Protein AF-A0A5C5ZM32-F1 (afdb_monomer_lite)

Organism: NCBI:txid2714738

Secondary structure (DSSP, 8-state):
--HHHHHHHHHSHHHHHHHHHHHHHHHHS-HHHHHHHHHHHHHHHHHHHHHHHHHH-TT--HHHHHHHHHHHHHHH----HHHHHHHHHHHHHT--GGGG---

Structure (mmCIF, N/CA/C/O backbone):
data_AF-A0A5C5ZM32-F1
#
_entry.id   AF-A0A5C5ZM32-F1
#
loop_
_atom_site.group_PDB
_atom_site.id
_atom_site.type_symbol
_atom_site.label_atom_id
_atom_site.label_alt_id
_atom_site.label_comp_id
_atom_site.label_asym_id
_atom_site.label_entity_id
_atom_site.label_seq_id
_atom_site.pdbx_PDB_ins_code
_atom_site.Cartn_x
_atom_site.Cartn_y
_atom_site.Cartn_z
_atom_site.occupancy
_atom_site.B_iso_or_equiv
_atom_site.auth_seq_id
_atom_site.auth_comp_id
_atom_site.auth_asym_id
_atom_site.auth_atom_id
_atom_site.pdbx_PDB_model_num
ATOM 1 N N . MET A 1 1 ? 6.827 -9.391 -5.589 1.00 54.78 1 MET A N 1
ATOM 2 C CA . MET A 1 1 ? 5.687 -9.820 -6.419 1.00 54.78 1 MET A CA 1
ATOM 3 C C . MET A 1 1 ? 5.263 -11.129 -5.817 1.00 54.78 1 MET A C 1
ATOM 5 O O . MET A 1 1 ? 6.135 -11.968 -5.634 1.00 54.78 1 MET A O 1
ATOM 9 N N . HIS A 1 2 ? 4.031 -11.217 -5.334 1.00 66.81 2 HIS A N 1
ATOM 10 C CA . HIS A 1 2 ? 3.585 -12.465 -4.720 1.00 66.81 2 HIS A CA 1
ATOM 11 C C . HIS A 1 2 ? 3.529 -13.521 -5.827 1.00 66.81 2 HIS A C 1
ATOM 13 O O . HIS A 1 2 ? 3.115 -13.189 -6.938 1.00 66.81 2 HIS A O 1
ATOM 19 N N . ASP A 1 3 ? 3.967 -14.750 -5.554 1.00 72.94 3 ASP A N 1
ATOM 20 C CA . ASP A 1 3 ? 4.084 -15.811 -6.570 1.00 72.94 3 ASP A CA 1
ATOM 21 C C . ASP A 1 3 ? 2.776 -16.011 -7.355 1.00 72.94 3 ASP A C 1
ATOM 23 O O . ASP A 1 3 ? 2.780 -16.217 -8.565 1.00 72.94 3 ASP A O 1
ATOM 27 N N . HIS A 1 4 ? 1.644 -15.767 -6.697 1.00 75.94 4 HIS A N 1
ATOM 28 C CA . HIS A 1 4 ? 0.318 -15.818 -7.296 1.00 75.94 4 HIS A CA 1
ATOM 29 C C . HIS A 1 4 ? 0.059 -14.767 -8.398 1.00 75.94 4 HIS A C 1
ATOM 31 O O . HIS A 1 4 ? -0.599 -15.047 -9.397 1.00 75.94 4 HIS A O 1
ATOM 37 N N . GLU A 1 5 ? 0.594 -13.549 -8.271 1.00 75.75 5 GLU A N 1
ATOM 38 C CA . GLU A 1 5 ? 0.440 -12.506 -9.301 1.00 75.75 5 GLU A CA 1
ATOM 39 C C . GLU A 1 5 ? 1.211 -12.871 -10.579 1.00 75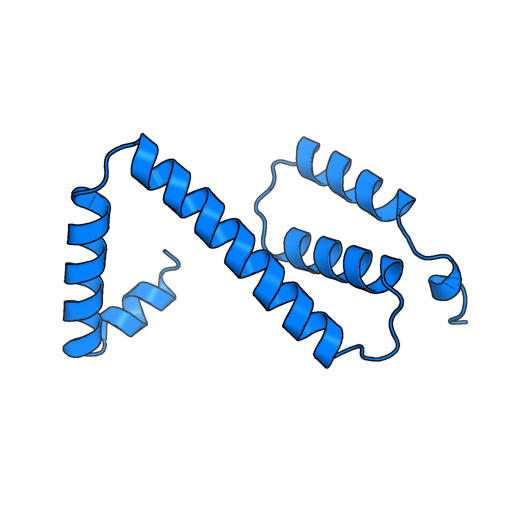.75 5 GLU A C 1
ATOM 41 O O . GLU A 1 5 ? 0.767 -12.574 -11.690 1.00 75.75 5 GLU A O 1
ATOM 46 N N . LEU A 1 6 ? 2.362 -13.535 -10.417 1.00 82.38 6 LEU A N 1
ATOM 47 C CA . LEU A 1 6 ? 3.155 -14.073 -11.520 1.00 82.38 6 LEU A CA 1
ATOM 48 C C . LEU A 1 6 ? 2.424 -15.214 -12.224 1.00 82.38 6 LEU A C 1
ATOM 50 O O . LEU A 1 6 ? 2.413 -15.253 -13.452 1.00 82.38 6 LEU A O 1
ATOM 54 N N . GLU A 1 7 ? 1.814 -16.125 -11.468 1.00 87.50 7 GLU A N 1
ATOM 55 C CA . GLU A 1 7 ? 1.013 -17.221 -12.022 1.00 87.50 7 GLU A CA 1
ATOM 56 C C . GLU A 1 7 ? -0.142 -16.690 -12.878 1.00 87.50 7 GLU A C 1
ATOM 58 O O . GLU A 1 7 ? -0.289 -17.090 -14.035 1.00 87.50 7 GLU A O 1
ATOM 63 N N . ILE A 1 8 ? -0.905 -15.721 -12.358 1.00 84.69 8 ILE A N 1
ATOM 64 C CA . ILE A 1 8 ? -2.016 -15.095 -13.089 1.00 84.69 8 ILE A CA 1
ATOM 65 C C . ILE A 1 8 ? -1.507 -14.407 -14.356 1.00 84.69 8 ILE A C 1
ATOM 67 O O . ILE A 1 8 ? -2.054 -14.630 -15.438 1.00 84.69 8 ILE A O 1
ATOM 71 N N . ALA A 1 9 ? -0.446 -13.604 -14.257 1.00 87.19 9 ALA A N 1
ATOM 72 C CA . ALA A 1 9 ? 0.116 -12.923 -15.419 1.00 87.19 9 ALA A CA 1
ATOM 73 C C . ALA A 1 9 ? 0.607 -13.922 -16.481 1.00 87.19 9 ALA A C 1
ATOM 75 O O . ALA A 1 9 ? 0.375 -13.726 -17.670 1.00 87.19 9 ALA A O 1
ATOM 76 N N . ASN A 1 10 ? 1.226 -15.030 -16.073 1.00 91.06 10 ASN A N 1
ATOM 77 C CA . ASN A 1 10 ? 1.742 -16.031 -17.004 1.00 91.06 10 ASN A CA 1
ATOM 78 C C . ASN A 1 10 ? 0.657 -16.910 -17.638 1.00 91.06 10 ASN A C 1
ATOM 80 O O . ASN A 1 10 ? 0.888 -17.456 -18.721 1.00 91.06 10 ASN A O 1
ATOM 84 N N . SER A 1 11 ? -0.523 -17.006 -17.017 1.00 93.44 11 SER A N 1
ATOM 85 C CA . SER A 1 11 ? -1.633 -17.845 -17.486 1.00 93.44 11 SER A CA 1
ATOM 86 C C . SER A 1 11 ? -2.224 -17.415 -18.837 1.00 93.44 11 SER A C 1
ATOM 88 O O . SER A 1 11 ? -2.809 -18.236 -19.541 1.00 93.44 11 SER A O 1
ATOM 90 N N . THR A 1 12 ? -2.035 -16.157 -19.256 1.00 94.88 12 THR A N 1
ATOM 91 C CA . THR A 1 12 ? -2.584 -15.626 -20.515 1.00 94.88 12 THR A CA 1
ATOM 92 C C . THR A 1 12 ? -1.525 -14.913 -21.353 1.00 94.88 12 THR A C 1
ATOM 94 O O . THR A 1 12 ? -0.528 -14.413 -20.837 1.00 94.88 12 THR A O 1
ATOM 97 N N . ALA A 1 13 ? -1.739 -14.840 -22.672 1.00 93.25 13 ALA A N 1
ATOM 98 C CA . ALA A 1 13 ? -0.857 -14.081 -23.563 1.00 93.25 13 ALA A CA 1
ATOM 99 C C . ALA A 1 13 ? -0.833 -12.586 -23.201 1.00 93.25 13 ALA A C 1
ATOM 101 O O . ALA A 1 13 ? 0.246 -12.016 -23.050 1.00 93.25 13 ALA A O 1
ATOM 102 N N . ALA A 1 14 ? -2.008 -11.992 -22.963 1.00 92.38 14 ALA A N 1
ATOM 103 C CA . ALA A 1 14 ? -2.137 -10.597 -22.547 1.00 92.38 14 ALA A CA 1
ATOM 104 C C . ALA A 1 14 ? -1.451 -10.320 -21.196 1.00 92.38 14 ALA A C 1
ATOM 106 O O . ALA A 1 14 ? -0.781 -9.302 -21.038 1.00 92.38 14 ALA A O 1
ATOM 107 N N . GLY A 1 15 ? -1.559 -11.239 -20.230 1.00 92.50 15 GLY A N 1
ATOM 108 C CA . GLY A 1 15 ? -0.891 -11.109 -18.934 1.00 92.50 15 GLY A CA 1
ATOM 109 C C . GLY A 1 15 ? 0.637 -11.118 -19.049 1.00 92.50 15 GLY A C 1
ATOM 110 O O . GLY A 1 15 ? 1.303 -10.280 -18.437 1.00 92.50 15 GLY A O 1
ATOM 111 N N . ARG A 1 16 ? 1.202 -11.997 -19.891 1.00 94.00 16 ARG A N 1
ATOM 112 C CA . ARG A 1 16 ? 2.651 -12.036 -20.160 1.00 94.00 16 ARG A CA 1
ATOM 113 C C . ARG A 1 16 ? 3.134 -10.750 -20.820 1.00 94.00 16 ARG A C 1
ATOM 115 O O . ARG A 1 16 ? 4.186 -10.225 -20.457 1.00 94.00 16 ARG A O 1
ATOM 122 N N . GLU A 1 17 ? 2.356 -10.225 -21.759 1.00 95.06 17 GLU A N 1
ATOM 123 C CA . GLU A 1 17 ? 2.674 -8.988 -22.469 1.00 95.06 17 GLU A CA 1
ATOM 124 C C . GLU A 1 17 ? 2.637 -7.770 -21.530 1.00 95.06 17 GLU A C 1
ATOM 126 O O . GLU A 1 17 ? 3.571 -6.960 -21.513 1.00 95.06 17 GLU A O 1
ATOM 131 N N . ALA A 1 18 ? 1.628 -7.699 -20.656 1.00 91.62 18 ALA A N 1
ATOM 132 C CA . ALA A 1 18 ? 1.530 -6.687 -19.608 1.00 91.62 18 ALA A CA 1
ATOM 133 C C . ALA A 1 18 ? 2.701 -6.767 -18.612 1.00 91.62 18 ALA A C 1
ATOM 135 O O . ALA A 1 18 ? 3.273 -5.737 -18.241 1.00 91.62 18 ALA A O 1
ATOM 136 N N . LE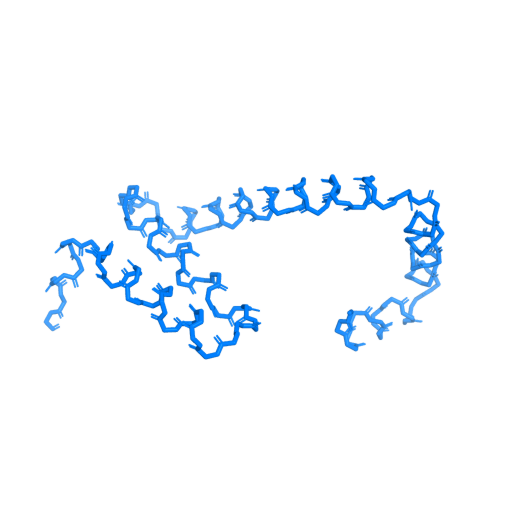U A 1 19 ? 3.111 -7.978 -18.216 1.00 90.19 19 LEU A N 1
ATOM 137 C CA . LEU A 1 19 ? 4.274 -8.186 -17.352 1.00 90.19 19 LEU A CA 1
ATOM 138 C C . LEU A 1 19 ? 5.567 -7.700 -18.027 1.00 90.19 19 LEU A C 1
ATOM 140 O O . LEU A 1 19 ? 6.340 -6.963 -17.411 1.00 90.19 19 LEU A O 1
ATOM 144 N N . ALA A 1 20 ? 5.780 -8.046 -19.299 1.00 92.75 20 ALA A N 1
ATOM 145 C CA . ALA A 1 20 ? 6.941 -7.603 -20.069 1.00 92.75 20 ALA A CA 1
ATOM 146 C C . ALA A 1 20 ? 6.980 -6.074 -20.239 1.00 92.75 20 ALA A C 1
ATOM 148 O O . ALA A 1 20 ? 8.048 -5.461 -20.158 1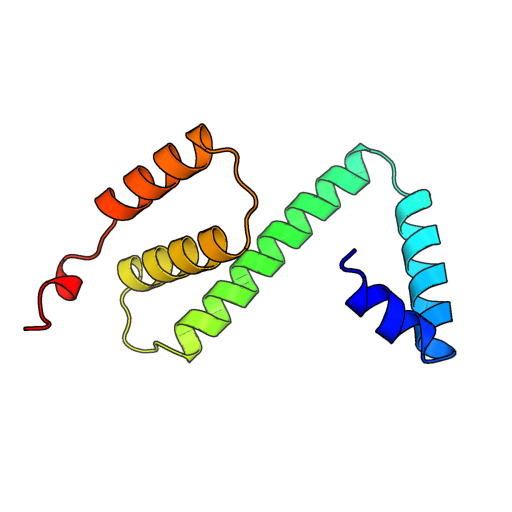.00 92.75 20 ALA A O 1
ATOM 149 N N . LEU A 1 21 ? 5.828 -5.431 -20.454 1.00 94.00 21 LEU A N 1
ATOM 150 C CA . LEU A 1 21 ? 5.726 -3.972 -20.511 1.00 94.00 21 LEU A CA 1
ATOM 151 C C . LEU A 1 21 ? 6.051 -3.330 -19.156 1.00 94.00 21 LEU A C 1
ATOM 153 O O . LEU A 1 21 ? 6.875 -2.417 -19.092 1.00 94.00 21 LEU A O 1
ATOM 157 N N . ARG A 1 22 ? 5.466 -3.836 -18.066 1.00 90.12 22 ARG A N 1
ATOM 158 C CA . ARG A 1 22 ? 5.738 -3.360 -16.703 1.00 90.12 22 ARG A CA 1
ATOM 159 C C . ARG A 1 22 ? 7.227 -3.433 -16.369 1.00 90.12 22 ARG A C 1
ATOM 161 O O . ARG A 1 22 ? 7.770 -2.474 -15.825 1.00 90.12 22 ARG A O 1
ATOM 168 N N . LEU A 1 23 ? 7.887 -4.549 -16.683 1.00 91.62 23 LEU A N 1
ATOM 169 C CA . LEU A 1 23 ? 9.320 -4.718 -16.431 1.00 91.62 23 LEU A CA 1
ATOM 170 C C . LEU A 1 23 ? 10.152 -3.693 -17.207 1.00 91.62 23 LEU A C 1
ATOM 172 O O . LEU A 1 23 ? 11.010 -3.047 -16.608 1.00 91.62 23 LEU A O 1
ATOM 176 N N . ARG A 1 24 ? 9.849 -3.477 -18.494 1.00 95.06 24 ARG A N 1
ATOM 177 C CA . ARG A 1 24 ? 10.522 -2.456 -19.313 1.00 95.06 24 ARG A CA 1
ATOM 178 C C . ARG A 1 24 ? 10.356 -1.051 -18.739 1.00 95.06 24 ARG A C 1
ATOM 180 O O . ARG A 1 24 ? 11.340 -0.327 -18.619 1.00 95.06 24 ARG A O 1
ATOM 187 N N . ILE A 1 25 ? 9.141 -0.688 -18.322 1.00 92.00 25 ILE A N 1
ATOM 188 C CA . ILE A 1 25 ? 8.879 0.603 -17.671 1.00 92.00 25 ILE A CA 1
ATOM 189 C C . ILE A 1 25 ? 9.745 0.731 -16.416 1.00 92.00 25 ILE A C 1
ATOM 191 O O . ILE A 1 25 ? 10.506 1.686 -16.299 1.00 92.00 25 ILE A O 1
ATOM 195 N N . LEU A 1 26 ? 9.712 -0.250 -15.511 1.00 89.00 26 LEU A N 1
ATOM 196 C CA . LEU A 1 26 ? 10.483 -0.200 -14.264 1.00 89.00 26 LEU A CA 1
ATOM 197 C C . LEU A 1 26 ? 12.002 -0.140 -14.488 1.00 89.00 26 LEU A C 1
ATOM 199 O O . LEU A 1 26 ? 12.708 0.491 -13.700 1.00 89.00 26 LEU A O 1
ATOM 203 N N . GLN A 1 27 ? 12.507 -0.781 -15.543 1.00 94.00 27 GLN A N 1
ATOM 204 C CA . GLN A 1 27 ? 13.921 -0.733 -15.921 1.00 94.00 27 GLN A CA 1
ATOM 205 C C . GLN A 1 27 ? 14.331 0.633 -16.483 1.00 94.00 27 GLN A C 1
ATOM 207 O O . GLN A 1 27 ? 15.461 1.051 -16.255 1.00 94.00 27 GLN A O 1
ATOM 212 N N . SER A 1 28 ? 13.420 1.345 -17.153 1.00 95.50 28 SER A N 1
ATOM 213 C CA . SER A 1 28 ? 13.683 2.680 -17.714 1.00 95.50 28 SER A CA 1
ATOM 214 C C . SER A 1 28 ? 13.681 3.825 -16.693 1.00 95.50 28 SER A C 1
ATOM 216 O O . SER A 1 28 ? 14.159 4.911 -17.009 1.00 95.50 28 SER A O 1
ATOM 218 N N . LEU A 1 29 ? 13.160 3.608 -15.479 1.00 95.31 29 LEU A N 1
ATOM 219 C CA . LEU A 1 29 ? 13.076 4.659 -14.460 1.00 95.31 29 LEU A CA 1
ATOM 220 C C . LEU A 1 29 ? 14.411 4.871 -13.733 1.00 95.31 29 LEU A C 1
ATOM 222 O O . LEU A 1 29 ? 15.032 3.908 -13.259 1.00 95.31 29 LEU A O 1
ATOM 226 N N . THR A 1 30 ? 14.781 6.138 -13.532 1.00 97.12 30 THR A N 1
ATOM 227 C CA . THR A 1 30 ? 15.879 6.511 -12.626 1.00 97.12 30 THR A CA 1
ATOM 228 C C . THR A 1 30 ? 15.519 6.196 -11.165 1.00 97.12 30 THR A C 1
ATOM 230 O O . THR A 1 30 ? 14.338 6.008 -10.839 1.00 97.12 30 THR A O 1
ATOM 233 N N . PRO A 1 31 ? 16.502 6.130 -10.247 1.00 95.62 31 PRO A N 1
ATOM 234 C CA . PRO A 1 31 ? 16.233 5.965 -8.818 1.00 95.62 31 PRO A CA 1
ATOM 235 C C . PRO A 1 31 ? 15.242 6.997 -8.252 1.00 95.62 31 PRO A C 1
ATOM 237 O O . PRO A 1 31 ? 14.326 6.633 -7.515 1.00 95.62 31 PRO A O 1
ATOM 240 N N . GLU A 1 32 ? 15.358 8.262 -8.652 1.00 96.56 32 GLU A N 1
ATOM 241 C CA . GLU A 1 32 ? 14.495 9.361 -8.205 1.00 96.56 32 GLU A CA 1
ATOM 242 C C . GLU A 1 32 ? 13.062 9.178 -8.710 1.00 96.56 32 GLU A C 1
ATOM 244 O O . GLU A 1 32 ? 12.102 9.351 -7.961 1.00 96.56 32 GLU A O 1
ATOM 249 N N . GLN A 1 33 ? 12.900 8.761 -9.968 1.00 95.50 33 GLN A N 1
ATOM 250 C CA . GLN A 1 33 ? 11.584 8.486 -10.541 1.00 95.50 33 GLN A CA 1
ATOM 251 C C . GLN A 1 33 ? 10.918 7.272 -9.885 1.00 95.50 33 GLN A C 1
ATOM 253 O O . GLN A 1 33 ? 9.709 7.284 -9.650 1.00 95.50 33 GLN A O 1
ATOM 258 N N . LYS A 1 34 ? 11.692 6.232 -9.545 1.00 93.06 34 LYS A N 1
ATOM 259 C CA . LYS A 1 34 ? 11.193 5.081 -8.774 1.00 93.06 34 LYS A CA 1
ATOM 260 C C . LYS A 1 34 ? 10.700 5.518 -7.399 1.00 93.06 34 LYS A C 1
ATOM 262 O O . LYS A 1 34 ? 9.614 5.112 -6.985 1.00 93.06 34 LYS A O 1
ATOM 267 N N . LEU A 1 35 ? 11.467 6.370 -6.720 1.00 94.06 35 LEU A N 1
ATOM 268 C CA . LEU A 1 35 ? 11.083 6.919 -5.426 1.00 94.06 35 LEU A CA 1
ATOM 269 C C . LEU A 1 35 ? 9.805 7.764 -5.539 1.00 94.06 35 LEU A C 1
ATOM 271 O O . LEU A 1 35 ? 8.868 7.547 -4.772 1.00 94.06 35 LEU A O 1
ATOM 275 N N . MET A 1 36 ? 9.708 8.637 -6.543 1.00 95.44 36 MET A N 1
ATOM 276 C CA . MET A 1 36 ? 8.501 9.427 -6.809 1.00 95.44 36 MET A CA 1
ATOM 277 C C . MET A 1 36 ? 7.271 8.534 -7.011 1.00 95.44 36 MET A C 1
ATOM 279 O O . MET A 1 36 ? 6.252 8.715 -6.346 1.00 95.44 36 MET A O 1
ATOM 283 N N . LYS A 1 37 ? 7.386 7.496 -7.852 1.00 91.81 37 LYS A N 1
ATOM 284 C CA . LYS A 1 37 ? 6.297 6.535 -8.075 1.00 91.81 37 LYS A CA 1
ATOM 285 C C . LYS A 1 37 ? 5.895 5.809 -6.798 1.00 91.81 37 LYS A C 1
ATOM 287 O O . LYS A 1 37 ? 4.712 5.556 -6.598 1.00 91.81 37 LYS A O 1
ATOM 292 N N . SER A 1 38 ? 6.844 5.500 -5.913 1.00 89.56 38 SER A N 1
ATOM 293 C CA . SER A 1 38 ? 6.517 4.887 -4.623 1.00 89.56 38 SER A CA 1
ATOM 294 C C . SER A 1 38 ? 5.659 5.808 -3.748 1.00 89.56 38 SER A C 1
ATOM 296 O O . SER A 1 38 ? 4.696 5.336 -3.142 1.00 89.56 38 SER A O 1
ATOM 298 N N . PHE A 1 39 ? 5.928 7.118 -3.738 1.00 92.62 39 PHE A N 1
ATOM 299 C CA . PHE A 1 39 ? 5.111 8.085 -3.004 1.00 92.62 39 PHE A CA 1
ATOM 300 C C . PHE A 1 39 ? 3.715 8.230 -3.611 1.00 92.62 39 PHE A C 1
ATOM 302 O O . PHE A 1 39 ? 2.731 8.126 -2.879 1.00 92.62 39 PHE A O 1
ATOM 309 N N . GLU A 1 40 ? 3.623 8.376 -4.936 1.00 93.56 40 GLU A N 1
ATOM 310 C CA . GLU A 1 40 ? 2.343 8.439 -5.656 1.00 93.56 40 GLU A CA 1
ATOM 311 C C . GLU A 1 40 ? 1.475 7.203 -5.378 1.00 93.56 40 GLU A C 1
ATOM 313 O O . GLU A 1 40 ? 0.304 7.322 -5.015 1.00 93.56 40 GLU A O 1
ATOM 318 N N . LEU A 1 41 ? 2.057 6.004 -5.487 1.00 91.19 41 LEU A N 1
ATOM 319 C CA . LEU A 1 41 ? 1.349 4.749 -5.234 1.00 91.19 41 LEU A CA 1
ATOM 320 C C . LEU A 1 41 ? 0.921 4.615 -3.774 1.00 91.19 41 LEU A C 1
ATOM 322 O O . LEU A 1 41 ? -0.167 4.107 -3.496 1.00 91.19 41 LEU A O 1
ATOM 326 N N . THR A 1 42 ? 1.752 5.072 -2.837 1.00 88.56 42 THR A N 1
ATOM 327 C CA . THR A 1 42 ? 1.399 5.043 -1.415 1.00 88.56 42 THR A CA 1
ATOM 328 C C . THR A 1 42 ? 0.198 5.948 -1.143 1.00 88.56 42 THR A C 1
ATOM 330 O O . THR A 1 42 ? -0.710 5.558 -0.407 1.00 88.56 42 THR A O 1
ATOM 333 N N . GLU A 1 43 ? 0.158 7.132 -1.752 1.00 91.50 43 GLU A N 1
ATOM 334 C CA . GLU A 1 43 ? -0.957 8.060 -1.589 1.00 91.50 43 GLU A CA 1
ATOM 335 C C . GLU A 1 43 ? -2.248 7.523 -2.213 1.00 91.50 43 GLU A C 1
ATOM 337 O O . GLU A 1 43 ? -3.275 7.448 -1.535 1.00 91.50 43 GLU A O 1
ATOM 342 N N . LEU A 1 44 ? -2.177 7.026 -3.450 1.00 92.88 44 LEU A N 1
ATOM 343 C CA . LEU A 1 44 ? -3.315 6.389 -4.116 1.00 92.88 44 LEU A CA 1
ATOM 344 C C . LEU A 1 44 ? -3.874 5.218 -3.294 1.00 92.88 44 LEU A C 1
ATOM 346 O O . LEU A 1 44 ? -5.089 5.080 -3.131 1.00 92.88 44 LEU A O 1
ATOM 350 N N . THR A 1 45 ? -2.988 4.390 -2.737 1.00 89.50 45 THR A N 1
ATOM 351 C CA . THR A 1 45 ? -3.373 3.255 -1.887 1.00 89.50 45 THR A CA 1
ATOM 352 C C . THR A 1 45 ? -4.100 3.734 -0.633 1.00 89.50 45 THR A C 1
ATOM 354 O O . THR A 1 45 ? -5.152 3.194 -0.290 1.00 89.50 45 THR A O 1
ATOM 357 N N . ARG A 1 46 ? -3.589 4.774 0.040 1.00 88.25 46 ARG A N 1
ATOM 358 C CA . ARG A 1 46 ? -4.234 5.349 1.230 1.00 88.25 46 ARG A CA 1
ATOM 359 C C . ARG A 1 46 ? -5.619 5.910 0.924 1.00 88.25 46 ARG A C 1
ATOM 361 O O . ARG A 1 46 ? -6.545 5.658 1.692 1.00 88.25 46 ARG A O 1
ATOM 368 N N . GLN A 1 47 ? -5.769 6.637 -0.181 1.00 92.06 47 GLN A N 1
ATOM 369 C CA . GLN A 1 47 ? -7.054 7.203 -0.597 1.00 92.06 47 GLN A CA 1
ATOM 370 C C . GLN A 1 47 ? -8.072 6.107 -0.918 1.00 92.06 47 GLN A C 1
ATOM 372 O O . GLN A 1 47 ? -9.192 6.134 -0.409 1.00 92.06 47 GLN A O 1
ATOM 377 N N . THR A 1 48 ? -7.656 5.099 -1.686 1.00 92.88 48 THR A N 1
ATOM 378 C CA . THR A 1 48 ? -8.513 3.964 -2.060 1.00 92.88 48 THR A CA 1
ATOM 379 C C . THR A 1 48 ? -8.957 3.176 -0.829 1.00 92.88 48 THR A C 1
ATOM 381 O O . THR A 1 48 ? -10.137 2.864 -0.674 1.00 92.88 48 THR A O 1
ATOM 384 N N . MET A 1 49 ? -8.029 2.900 0.090 1.00 91.44 49 MET A N 1
ATOM 385 C CA . MET A 1 49 ? -8.329 2.209 1.342 1.00 91.44 49 MET A CA 1
ATOM 386 C C . MET A 1 49 ? -9.317 3.004 2.206 1.00 91.44 49 MET A C 1
ATOM 388 O O . MET A 1 49 ? -10.302 2.438 2.672 1.00 91.44 49 MET A O 1
ATOM 392 N N . ARG A 1 50 ? -9.096 4.314 2.382 1.00 92.06 50 ARG A N 1
ATOM 393 C CA . ARG A 1 50 ? -10.011 5.197 3.125 1.00 92.06 50 ARG A CA 1
ATOM 394 C C . ARG A 1 50 ? -11.409 5.220 2.521 1.00 92.06 50 ARG A C 1
ATOM 396 O O . ARG A 1 50 ? -12.385 5.156 3.261 1.00 92.06 50 ARG A O 1
ATOM 403 N N . ALA A 1 51 ? -11.509 5.291 1.194 1.00 94.06 51 ALA A N 1
ATOM 404 C CA . ALA A 1 51 ? -12.790 5.262 0.499 1.00 94.06 51 ALA A CA 1
ATOM 405 C C . ALA A 1 51 ? -13.536 3.938 0.736 1.00 94.06 51 ALA A C 1
ATOM 407 O O . ALA A 1 51 ? -14.729 3.960 1.029 1.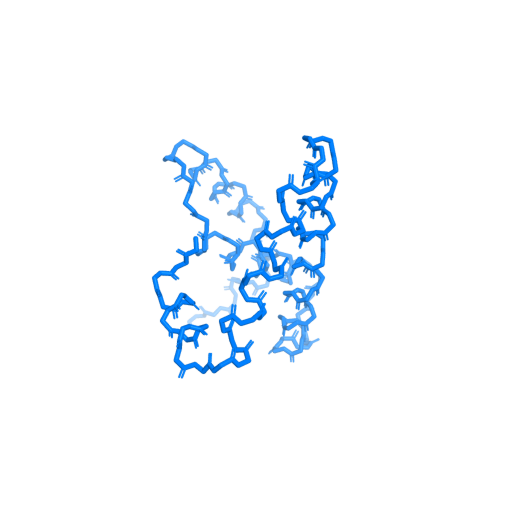00 94.06 51 ALA A O 1
ATOM 408 N N . GLY A 1 52 ? -12.831 2.802 0.675 1.00 94.19 52 GLY A N 1
ATOM 409 C CA . GLY A 1 52 ? -13.401 1.491 0.994 1.00 94.19 52 GLY A CA 1
ATOM 410 C C . GLY A 1 52 ? -13.895 1.404 2.438 1.00 94.19 52 GLY A C 1
ATOM 411 O O . GLY A 1 52 ? -15.054 1.083 2.666 1.00 94.19 52 GLY A O 1
ATOM 412 N N . ILE A 1 53 ? -13.057 1.789 3.405 1.00 94.25 53 ILE A N 1
ATOM 413 C CA . ILE A 1 53 ? -13.418 1.764 4.832 1.00 94.25 53 ILE A CA 1
ATOM 414 C C . ILE A 1 53 ? -14.620 2.671 5.109 1.00 94.25 53 ILE A C 1
ATOM 416 O O . ILE A 1 53 ? -15.529 2.265 5.822 1.00 94.25 53 ILE A O 1
ATOM 420 N N . ARG A 1 54 ? -14.673 3.875 4.527 1.00 95.06 54 ARG A N 1
ATOM 421 C CA . ARG A 1 54 ? -15.815 4.778 4.725 1.00 95.06 54 ARG A CA 1
ATOM 422 C C . ARG A 1 54 ? -17.101 4.261 4.091 1.00 95.06 54 ARG A C 1
ATOM 424 O O . ARG A 1 54 ? -18.175 4.489 4.630 1.00 95.06 54 ARG A O 1
ATOM 431 N N . ARG A 1 55 ? -17.004 3.570 2.955 1.00 95.81 55 ARG A N 1
ATOM 432 C CA . ARG A 1 55 ? -18.160 2.904 2.348 1.00 95.81 55 ARG A CA 1
ATOM 433 C C . ARG A 1 55 ? -18.704 1.802 3.259 1.00 95.81 55 ARG A C 1
ATOM 435 O O . ARG A 1 55 ? -19.915 1.667 3.370 1.00 95.81 55 ARG A O 1
ATOM 442 N N . ASP A 1 56 ? -17.816 1.042 3.893 1.00 95.06 56 ASP A N 1
ATOM 443 C CA . ASP A 1 56 ? -18.190 -0.086 4.749 1.00 95.06 56 ASP A CA 1
ATOM 444 C C . ASP A 1 56 ? -18.615 0.377 6.168 1.00 95.06 56 ASP A C 1
ATOM 446 O O . ASP A 1 56 ? -19.360 -0.324 6.851 1.00 95.06 56 ASP A O 1
ATOM 450 N N . HIS A 1 57 ? -18.202 1.581 6.590 1.00 94.19 57 HIS A N 1
ATOM 451 C CA . HIS A 1 57 ? -18.537 2.219 7.872 1.00 94.19 57 HIS A CA 1
ATOM 452 C C . HIS A 1 57 ? -19.012 3.678 7.674 1.00 94.19 57 HIS A C 1
ATOM 454 O O . HIS A 1 57 ? -18.270 4.614 7.989 1.00 94.19 57 HIS A O 1
ATOM 460 N N . PRO A 1 58 ? -20.230 3.902 7.145 1.00 94.38 58 PRO A N 1
ATOM 461 C CA . PRO A 1 58 ? -20.701 5.238 6.764 1.00 94.38 58 PRO A CA 1
ATOM 462 C C . PRO A 1 58 ? -20.882 6.198 7.948 1.00 94.38 58 PRO A C 1
ATOM 464 O O . PRO A 1 58 ? -20.656 7.397 7.787 1.00 94.38 58 PRO A O 1
ATOM 467 N N . ASP A 1 59 ? -21.228 5.672 9.126 1.00 94.38 59 ASP A N 1
ATOM 468 C CA . ASP A 1 59 ? -21.500 6.461 10.336 1.00 94.38 59 ASP A CA 1
ATOM 469 C C . ASP A 1 59 ? -20.261 6.665 11.221 1.00 94.38 59 ASP A C 1
ATOM 471 O O . ASP A 1 59 ? -20.329 7.335 12.252 1.00 94.38 59 ASP A O 1
ATOM 475 N N . ALA A 1 60 ? -19.119 6.089 10.833 1.00 90.94 60 ALA A N 1
ATOM 476 C CA . ALA A 1 60 ? -17.887 6.237 11.589 1.00 90.94 60 ALA A CA 1
ATOM 477 C C . ALA A 1 60 ? -17.378 7.683 11.524 1.00 90.94 60 ALA A C 1
ATOM 479 O O . ALA A 1 60 ? -17.263 8.306 10.464 1.00 90.94 60 ALA A O 1
ATOM 480 N N . THR A 1 61 ? -17.009 8.203 12.685 1.00 91.88 61 THR A N 1
ATOM 481 C CA . THR A 1 61 ? -16.337 9.488 12.839 1.00 91.88 61 THR A CA 1
ATOM 482 C C . THR A 1 61 ? -14.940 9.454 12.213 1.00 91.88 61 THR A C 1
ATOM 484 O O . THR A 1 61 ? -14.328 8.399 12.033 1.00 91.88 61 THR A O 1
ATOM 487 N N . GLN A 1 62 ? -14.380 10.627 11.909 1.00 89.00 62 GLN A N 1
ATOM 488 C CA . GLN A 1 62 ? -13.030 10.715 11.343 1.00 89.00 62 GLN A CA 1
ATOM 489 C C . GLN A 1 62 ? -11.957 9.995 12.200 1.00 89.00 62 GLN A C 1
ATOM 491 O O . GLN A 1 62 ? -11.166 9.247 11.621 1.00 89.00 62 GLN A O 1
ATOM 496 N N . PRO A 1 63 ? -11.946 10.108 13.548 1.00 90.06 63 PRO A N 1
ATOM 497 C CA . PRO A 1 63 ? -11.029 9.335 14.391 1.00 90.06 63 PRO A CA 1
ATOM 498 C C . PRO A 1 63 ? -11.198 7.810 14.284 1.00 90.06 63 PRO A C 1
ATOM 500 O O . PRO A 1 63 ? -10.205 7.082 14.297 1.00 90.06 63 PRO A O 1
ATOM 503 N N . GLU A 1 64 ? -12.430 7.309 14.157 1.00 90.81 64 GLU A N 1
ATOM 504 C CA . GLU A 1 64 ? -12.701 5.874 13.974 1.00 90.81 64 GLU A CA 1
ATOM 505 C C . GLU A 1 64 ? -12.197 5.379 12.618 1.00 90.81 64 GLU A C 1
ATOM 507 O O . GLU A 1 64 ? -11.536 4.342 12.541 1.00 90.81 64 GLU A O 1
ATOM 512 N N . LEU A 1 65 ? -12.431 6.154 11.558 1.00 90.88 65 LEU A N 1
ATOM 513 C CA . LEU A 1 65 ? -11.930 5.847 10.221 1.00 90.88 65 LEU A CA 1
ATOM 514 C C . LEU A 1 65 ? -10.399 5.812 10.179 1.00 90.88 65 LEU A C 1
ATOM 516 O O . LEU A 1 65 ? -9.826 4.890 9.595 1.00 90.88 65 LEU A O 1
ATOM 520 N N . ASP A 1 66 ? -9.722 6.776 10.807 1.00 89.25 66 ASP A N 1
ATOM 521 C CA . ASP A 1 66 ? -8.257 6.794 10.869 1.00 89.25 66 ASP A CA 1
ATOM 522 C C . ASP A 1 66 ? -7.706 5.612 11.682 1.00 89.25 66 ASP A C 1
ATOM 524 O O . ASP A 1 66 ? -6.713 4.993 11.281 1.00 89.25 66 ASP A O 1
ATOM 528 N N . TRP A 1 67 ? -8.381 5.226 12.769 1.00 90.38 67 TRP A N 1
ATOM 529 C CA . TRP A 1 67 ? -8.017 4.043 13.549 1.00 90.38 67 TRP A CA 1
ATOM 530 C C . TRP A 1 67 ? -8.176 2.740 12.748 1.00 90.38 67 TRP A C 1
ATOM 532 O O . TRP A 1 67 ? -7.273 1.896 12.768 1.00 90.38 67 TRP A O 1
ATOM 542 N N . LEU A 1 68 ? -9.275 2.588 11.999 1.00 91.38 68 LEU A N 1
ATOM 543 C CA . LEU A 1 68 ? -9.522 1.441 11.114 1.00 91.38 68 LEU A CA 1
ATOM 544 C C . LEU A 1 68 ? -8.500 1.375 9.971 1.00 91.38 68 LEU A C 1
ATOM 546 O O . LEU A 1 68 ? -7.971 0.306 9.663 1.00 91.38 68 LEU A O 1
ATOM 550 N N . CYS A 1 69 ? -8.158 2.522 9.379 1.00 89.44 69 CYS A N 1
ATOM 551 C CA . CYS A 1 69 ? -7.105 2.611 8.368 1.00 89.44 69 CYS A CA 1
ATOM 552 C C . CYS A 1 69 ? -5.755 2.133 8.918 1.00 89.44 69 CYS A C 1
ATOM 554 O O . CYS A 1 69 ? -5.048 1.370 8.255 1.00 89.44 69 CYS A O 1
ATOM 556 N N . ALA A 1 70 ? -5.395 2.564 10.130 1.00 87.88 70 ALA A N 1
ATOM 557 C CA . ALA A 1 70 ? -4.156 2.154 10.782 1.00 87.88 70 ALA A CA 1
ATOM 558 C C . ALA A 1 70 ? -4.138 0.649 11.100 1.00 87.88 70 ALA A C 1
ATOM 560 O O . ALA A 1 70 ? -3.114 -0.002 10.881 1.00 87.88 70 ALA A O 1
ATOM 561 N N . ASP A 1 71 ? -5.258 0.083 11.569 1.00 88.88 71 ASP A N 1
ATOM 562 C CA . ASP A 1 71 ? -5.387 -1.365 11.783 1.00 88.88 71 ASP A CA 1
ATOM 563 C C . ASP A 1 71 ? -5.149 -2.142 10.488 1.00 88.88 71 ASP A C 1
ATOM 565 O O . ASP A 1 71 ? -4.318 -3.051 10.445 1.00 88.88 71 ASP A O 1
ATOM 569 N N . ARG A 1 72 ? -5.808 -1.728 9.403 1.00 87.75 72 ARG A N 1
ATOM 570 C CA . ARG A 1 72 ? -5.712 -2.416 8.118 1.00 87.75 72 ARG A CA 1
ATOM 571 C C . ARG A 1 72 ? -4.295 -2.377 7.550 1.00 87.75 72 ARG A C 1
ATOM 573 O O . ARG A 1 72 ? -3.805 -3.395 7.070 1.00 87.75 72 ARG A O 1
ATOM 580 N N . LEU A 1 73 ? -3.598 -1.244 7.650 1.00 84.19 73 LEU A N 1
ATOM 581 C CA . LEU A 1 73 ? -2.200 -1.136 7.211 1.00 84.19 73 LEU A CA 1
ATOM 582 C C . LEU A 1 73 ? -1.267 -2.068 7.998 1.00 84.19 73 LEU A C 1
ATOM 584 O O . LEU A 1 73 ? -0.369 -2.674 7.411 1.00 84.19 73 LEU A O 1
ATOM 588 N N . LEU A 1 74 ? -1.487 -2.223 9.305 1.00 85.31 74 LEU A N 1
ATOM 589 C CA . LEU A 1 74 ? -0.681 -3.100 10.158 1.00 85.31 74 LEU A CA 1
ATOM 590 C C . LEU A 1 74 ? -0.822 -4.590 9.820 1.00 85.31 74 LEU A C 1
ATOM 592 O O . LEU A 1 74 ? 0.123 -5.348 10.061 1.00 85.31 74 LEU A O 1
ATOM 596 N N . GLN A 1 75 ? -1.962 -5.002 9.257 1.00 82.69 75 GLN A N 1
ATOM 597 C CA . GLN A 1 75 ? -2.200 -6.385 8.826 1.00 82.69 75 GLN A CA 1
ATOM 598 C C . GLN A 1 75 ? -1.289 -6.783 7.655 1.00 82.69 75 GLN A C 1
ATOM 600 O O . GLN A 1 75 ? -0.815 -7.916 7.602 1.00 82.69 75 GLN A O 1
ATOM 605 N N . PHE A 1 76 ? -1.004 -5.855 6.736 1.00 75.50 76 PHE A N 1
ATOM 606 C CA . PHE A 1 76 ? -0.269 -6.157 5.501 1.00 75.50 76 PHE A CA 1
ATOM 607 C C . PHE A 1 76 ? 1.217 -5.794 5.549 1.00 75.50 76 PHE A C 1
ATOM 609 O O . PHE A 1 76 ? 1.985 -6.232 4.690 1.00 75.50 76 PHE A O 1
ATOM 616 N N . GLN A 1 77 ? 1.657 -5.006 6.534 1.00 77.31 77 GLN A N 1
ATOM 617 C CA . GLN A 1 77 ? 3.059 -4.612 6.619 1.00 77.31 77 GLN A CA 1
ATOM 618 C C . GLN A 1 77 ? 3.922 -5.631 7.367 1.00 77.31 77 GLN A C 1
ATOM 620 O O . GLN A 1 77 ? 3.698 -5.972 8.534 1.00 77.31 77 GLN A O 1
ATOM 625 N N . LYS A 1 78 ? 5.004 -6.048 6.703 1.00 83.94 78 LYS A N 1
ATOM 626 C CA . LYS A 1 78 ? 6.133 -6.743 7.326 1.00 83.94 78 LYS A CA 1
ATOM 627 C C . LYS A 1 78 ? 7.041 -5.715 8.002 1.00 83.94 78 LYS A C 1
ATOM 629 O O . LYS A 1 78 ? 8.027 -5.270 7.430 1.00 83.94 78 LYS A O 1
ATOM 634 N N . LEU A 1 79 ? 6.661 -5.315 9.210 1.00 83.44 79 LEU A N 1
ATOM 635 C CA . LEU A 1 79 ? 7.474 -4.465 10.078 1.00 83.44 79 LEU A CA 1
ATOM 636 C C . LEU A 1 79 ? 8.415 -5.318 10.929 1.00 83.44 79 LEU A C 1
ATOM 638 O O . LEU A 1 79 ? 8.007 -6.389 11.392 1.00 83.44 79 LEU A O 1
ATOM 642 N N . CYS A 1 80 ? 9.628 -4.819 11.177 1.00 90.25 80 CYS A N 1
ATOM 643 C CA . CYS A 1 80 ? 10.484 -5.382 12.218 1.00 90.25 80 CYS A CA 1
ATOM 644 C C . CYS A 1 80 ? 9.812 -5.230 13.601 1.00 90.25 80 CYS A C 1
ATOM 646 O O . CYS A 1 80 ? 8.931 -4.370 13.763 1.00 90.25 80 CYS A O 1
ATOM 648 N N . PRO A 1 81 ? 10.169 -6.069 14.590 1.00 90.38 81 PRO A N 1
ATOM 649 C CA . PRO A 1 81 ? 9.479 -6.116 15.879 1.00 90.38 81 PRO A CA 1
ATOM 650 C C . PRO A 1 81 ? 9.404 -4.763 16.594 1.00 90.38 81 PRO A C 1
ATOM 652 O O . PRO A 1 81 ? 8.349 -4.406 17.118 1.00 90.38 81 PRO A O 1
ATOM 655 N N . GLU A 1 82 ? 10.479 -3.981 16.552 1.00 92.44 82 GLU A N 1
ATOM 656 C CA . GLU A 1 82 ? 10.613 -2.702 17.252 1.00 92.44 82 GLU A CA 1
ATOM 657 C C . GLU A 1 82 ? 9.649 -1.661 16.672 1.00 92.44 82 GLU A C 1
ATOM 659 O O . GLU A 1 82 ? 8.880 -1.027 17.396 1.00 92.44 82 GLU A O 1
ATOM 664 N N . ILE A 1 83 ? 9.619 -1.539 15.340 1.00 89.12 83 ILE A N 1
ATOM 665 C CA . ILE A 1 83 ? 8.705 -0.621 14.652 1.00 89.12 83 ILE A CA 1
ATOM 666 C C . ILE A 1 83 ? 7.262 -1.084 14.843 1.00 89.12 83 ILE A C 1
ATOM 668 O O . ILE A 1 83 ? 6.374 -0.264 15.069 1.00 89.12 83 ILE A O 1
ATOM 672 N N . ARG A 1 84 ? 7.003 -2.397 14.799 1.00 89.00 84 ARG A N 1
ATOM 673 C CA . ARG A 1 84 ? 5.660 -2.933 15.039 1.00 89.00 84 ARG A CA 1
ATOM 674 C C . ARG A 1 84 ? 5.151 -2.546 16.428 1.00 89.00 84 ARG A C 1
ATOM 676 O O . ARG A 1 84 ? 4.022 -2.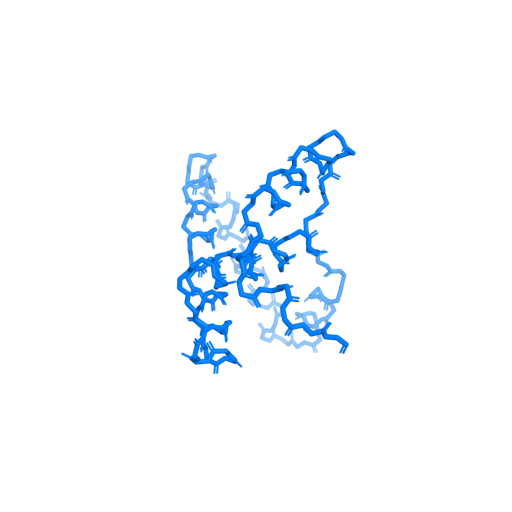072 16.533 1.00 89.00 84 ARG A O 1
ATOM 683 N N . GLN A 1 85 ? 5.964 -2.719 17.470 1.00 89.88 85 GLN A N 1
ATOM 684 C CA . GLN A 1 85 ? 5.605 -2.336 18.839 1.00 89.88 85 GLN A CA 1
ATOM 685 C C . GLN A 1 85 ? 5.334 -0.832 18.954 1.00 89.88 85 GLN A C 1
ATOM 687 O O . GLN A 1 85 ? 4.313 -0.423 19.513 1.00 89.88 85 GLN A O 1
ATOM 692 N N . GLU A 1 86 ? 6.204 -0.010 18.366 1.00 91.94 86 GLU A N 1
ATOM 693 C CA . GLU A 1 86 ? 6.047 1.443 18.341 1.00 91.94 86 GLU A CA 1
ATOM 694 C C . GLU A 1 86 ? 4.716 1.854 17.685 1.00 91.94 86 GLU A C 1
ATOM 696 O O . GLU A 1 86 ? 3.958 2.648 18.247 1.00 91.94 86 GLU A O 1
ATOM 701 N N . VAL A 1 87 ? 4.383 1.280 16.526 1.00 88.31 87 VAL A N 1
ATOM 702 C CA . VAL A 1 87 ? 3.142 1.599 15.804 1.00 88.31 87 VAL A CA 1
ATOM 703 C C . VAL A 1 87 ? 1.905 1.098 16.554 1.00 88.31 87 VAL A C 1
ATOM 705 O O . VAL A 1 87 ? 0.908 1.817 16.618 1.00 88.31 87 VAL A O 1
ATOM 708 N N . LEU A 1 88 ? 1.957 -0.089 17.167 1.00 88.56 88 LEU A N 1
ATOM 709 C CA . LEU A 1 88 ? 0.846 -0.624 17.965 1.00 88.56 88 LEU A CA 1
ATOM 710 C C . LEU A 1 88 ? 0.515 0.275 19.158 1.00 88.56 88 LEU A C 1
ATOM 712 O O . LEU A 1 88 ? -0.650 0.601 19.378 1.00 88.56 88 LEU A O 1
ATOM 716 N N . ARG A 1 89 ? 1.535 0.741 19.880 1.00 90.19 89 ARG A N 1
ATOM 717 C CA . ARG A 1 89 ? 1.368 1.700 20.979 1.00 90.19 89 ARG A CA 1
ATOM 718 C C . ARG A 1 89 ? 0.849 3.056 20.473 1.00 90.19 89 ARG A C 1
ATOM 720 O O . ARG A 1 89 ? -0.096 3.585 21.053 1.00 90.19 89 ARG A O 1
ATOM 727 N N . ARG A 1 90 ? 1.372 3.531 19.329 1.00 89.12 90 ARG A N 1
ATOM 728 C CA . ARG A 1 90 ? 0.799 4.571 18.437 1.00 89.12 90 ARG A CA 1
ATOM 729 C C . ARG A 1 90 ? -0.724 4.503 18.364 1.00 89.12 90 ARG A C 1
ATOM 731 O O . ARG A 1 90 ? -1.466 5.404 18.744 1.00 89.12 90 ARG A O 1
ATOM 738 N N . ARG A 1 91 ? -1.177 3.370 17.845 1.00 87.25 91 ARG A N 1
ATOM 739 C CA . ARG A 1 91 ? -2.576 3.095 17.554 1.00 87.25 91 ARG A CA 1
ATOM 740 C C . ARG A 1 91 ? -3.435 2.987 18.811 1.00 87.25 91 ARG A C 1
ATOM 742 O O . ARG A 1 91 ? -4.555 3.485 18.802 1.00 87.25 91 ARG A O 1
ATOM 749 N N . GLN A 1 92 ? -2.941 2.346 19.870 1.00 86.75 92 GLN A N 1
ATOM 750 C CA . GLN A 1 92 ? -3.678 2.225 21.133 1.00 86.75 92 GLN A CA 1
ATOM 751 C C . GLN A 1 92 ? -3.989 3.596 21.739 1.00 86.75 92 GLN A C 1
ATOM 753 O O . GLN A 1 92 ? -5.114 3.815 22.177 1.00 86.75 92 GLN A O 1
ATOM 758 N N . ALA A 1 93 ? -3.041 4.535 21.684 1.00 86.38 93 ALA A N 1
ATOM 759 C CA . ALA A 1 93 ? -3.255 5.908 22.142 1.00 86.38 93 ALA A CA 1
ATOM 760 C C . ALA A 1 93 ? -4.303 6.676 21.310 1.00 86.38 93 ALA A C 1
ATOM 762 O O . ALA A 1 93 ? -4.908 7.618 21.808 1.00 86.38 93 ALA A O 1
ATOM 763 N N . MET A 1 94 ? -4.534 6.264 20.059 1.00 83.94 94 MET A N 1
ATOM 764 C CA . MET A 1 94 ? -5.536 6.846 19.158 1.00 83.94 94 MET A CA 1
ATOM 765 C C . MET A 1 94 ? -6.892 6.127 19.211 1.00 83.94 94 MET A C 1
ATOM 767 O O . MET A 1 94 ? -7.750 6.402 18.373 1.00 83.94 94 MET A O 1
ATOM 771 N N . ARG A 1 95 ? -7.098 5.162 20.121 1.00 82.44 95 ARG A N 1
ATOM 772 C CA . ARG A 1 95 ? -8.356 4.405 20.175 1.00 82.44 95 ARG A CA 1
ATOM 773 C C . ARG A 1 95 ? -9.533 5.363 20.457 1.00 82.44 95 ARG A C 1
ATOM 775 O O . ARG A 1 95 ? -9.491 6.067 21.466 1.00 82.44 95 ARG A O 1
ATOM 782 N N . PRO A 1 96 ? -10.578 5.387 19.608 1.00 81.00 96 PRO A N 1
ATOM 783 C CA . PRO A 1 96 ? -11.746 6.240 19.819 1.00 81.00 96 PRO A CA 1
ATOM 784 C C . PRO A 1 96 ? -12.460 5.912 21.138 1.00 81.00 96 PRO A C 1
ATOM 786 O O . PRO A 1 96 ? -12.577 4.742 21.505 1.00 81.00 96 PRO A O 1
ATOM 789 N N . GLN A 1 97 ? -12.976 6.931 21.832 1.00 71.06 97 GLN A N 1
ATOM 790 C CA . GLN A 1 97 ? -13.694 6.769 23.109 1.00 71.06 97 GLN A CA 1
ATOM 791 C C . GLN A 1 97 ? -15.062 6.077 22.945 1.00 71.06 97 GLN A C 1
ATOM 793 O O . GLN A 1 97 ? -15.525 5.409 23.865 1.00 71.06 97 GLN A O 1
ATOM 798 N N . SER A 1 98 ? -15.671 6.161 21.758 1.00 64.62 98 SER A N 1
ATOM 799 C CA . SER A 1 98 ? -16.888 5.430 21.370 1.00 64.62 98 SER A CA 1
ATOM 800 C C . SER A 1 98 ? -16.704 3.904 21.348 1.00 64.62 98 SER A C 1
ATOM 802 O O . SER A 1 98 ? -17.676 3.170 21.491 1.00 64.62 98 SER A O 1
ATOM 804 N N . ALA A 1 99 ? -15.465 3.402 21.264 1.00 53.28 99 ALA A N 1
ATOM 805 C CA . ALA A 1 99 ? -15.143 1.971 21.247 1.00 53.28 99 ALA A CA 1
ATOM 806 C C . ALA A 1 99 ? -15.098 1.307 22.645 1.00 53.28 99 ALA A C 1
ATOM 808 O O . ALA A 1 99 ? -14.517 0.224 22.785 1.00 53.28 99 ALA A O 1
ATOM 809 N N . ILE A 1 100 ? -15.635 1.978 23.675 1.00 45.50 100 ILE A N 1
ATOM 810 C CA . ILE A 1 100 ? -15.798 1.469 25.053 1.00 45.50 100 ILE A CA 1
ATOM 811 C C . ILE A 1 100 ? -17.225 0.920 25.275 1.00 45.50 100 ILE A C 1
ATOM 813 O O . ILE A 1 100 ? -17.451 0.178 26.223 1.00 45.50 100 ILE A O 1
ATOM 817 N N . ALA A 1 101 ? -18.175 1.197 24.376 1.00 38.44 101 ALA A N 1
ATOM 818 C CA . ALA A 1 101 ? -19.544 0.693 24.462 1.00 38.44 101 ALA A CA 1
ATOM 819 C C . ALA A 1 101 ? -19.740 -0.556 23.587 1.00 38.44 101 ALA A C 1
ATOM 821 O O . ALA A 1 101 ? -20.346 -0.520 22.518 1.00 38.44 101 ALA A O 1
ATOM 822 N N . THR A 1 102 ? -19.190 -1.680 24.024 1.00 39.50 102 THR A N 1
ATOM 823 C CA . THR A 1 102 ? -19.749 -2.993 23.681 1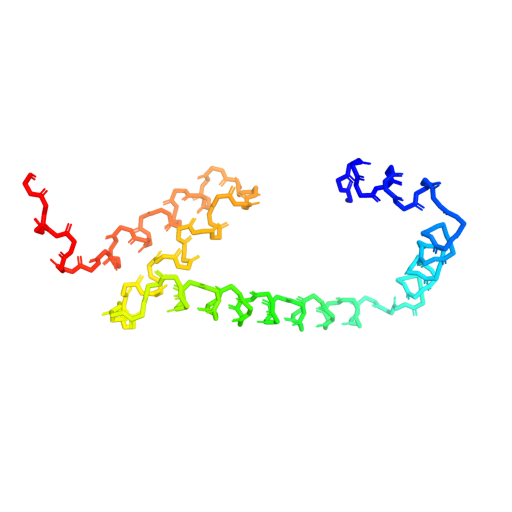.00 39.50 102 THR A CA 1
ATOM 824 C C . THR A 1 102 ? -19.458 -3.906 24.864 1.00 39.50 102 THR A C 1
ATOM 826 O O . THR A 1 102 ? -18.335 -4.390 25.013 1.00 39.50 102 THR A O 1
ATOM 829 N N . GLU A 1 103 ? -20.446 -3.986 25.760 1.00 33.28 103 GLU A N 1
ATOM 830 C CA . GLU A 1 103 ? -20.566 -5.027 26.789 1.00 33.28 103 GLU A CA 1
ATOM 831 C C . GLU A 1 103 ? -20.710 -6.413 26.149 1.00 33.28 103 GLU A C 1
ATOM 833 O O . GLU A 1 103 ? -21.326 -6.502 25.058 1.00 33.28 103 GLU A O 1
#

Radius of gyration: 18.66 Å; chains: 1; bounding box: 38×29×50 Å

Foldseek 3Di:
DPVVLVVVLVVDPNSVVVVVVVVVVVVPDDPVRVVVVVVVVVVVVLVVQLVVLCVVVVPDDPLRSVLVSLVVVLVPDPDDPVVNVVSVVVSVVSDDPVVVPDD

pLDDT: mean 86.66, std 12.34, range [33.28, 97.12]

Sequence (103 aa):
MHDHELEIANSTAAGREALALRLRILQSLTPEQKLMKSFELTELTRQTMRAGIRRDHPDATQPELDWLCADRLLQFQKLCPEIRQEVLRRRQAMRPQSAIATE

InterPro domains:
  IPR044054 Rv0078B-like antitoxin [PF18993] (27-102)